Protein AF-A0A1D2MZY7-F1 (afdb_monomer_lite)

Sequence (82 aa):
MKAMIEGVSLLLKLYHNTTSMQRINAGIPRAYPECPQNVPLDSPASIECVIRTFTLTLYHPSSTCAMGKAEDPNSVVDSQLR

Secondary structure (DSSP, 8-state):
-HHHHHHHHHHHHHHHH-HHHHHTT-------TTS-SSS-TTSHHHHHHHHHHH----S----TT-B--TT-TT--B-TT--

Organism: Orchesella cincta (NCBI:txid48709)

Foldseek 3Di:
DVVQLVVVLVVQCCCPPDPVNVVVNDDDDPPDPVADPPDDCNDSRNSVVCCVVPDDDPPPDDQPQPEDDPPPPSHRAYPVRD

Radius of gyration: 19.61 Å; chains: 1; bounding box: 41×22×51 Å

Structure (mmCIF, N/CA/C/O backbone):
data_AF-A0A1D2MZY7-F1
#
_entry.id   AF-A0A1D2MZY7-F1
#
loop_
_atom_site.group_PDB
_atom_site.id
_atom_site.type_symbol
_atom_site.label_atom_id
_atom_site.label_alt_id
_atom_site.label_comp_id
_atom_site.label_asym_id
_atom_site.label_entity_id
_atom_site.label_seq_id
_atom_site.pdbx_PDB_ins_code
_atom_site.Cartn_x
_atom_site.Cartn_y
_atom_site.Cartn_z
_atom_site.occupancy
_atom_site.B_iso_or_equiv
_atom_site.auth_seq_id
_atom_site.auth_comp_id
_atom_site.auth_asym_id
_atom_site.auth_atom_id
_atom_site.pdbx_PDB_model_num
ATOM 1 N N . MET A 1 1 ? -1.825 7.973 -0.951 1.00 91.75 1 MET A N 1
ATOM 2 C CA . MET A 1 1 ? -1.142 7.947 -2.264 1.00 91.75 1 MET A CA 1
ATOM 3 C C . MET A 1 1 ? 0.379 8.066 -2.141 1.00 91.75 1 MET A C 1
ATOM 5 O O . MET A 1 1 ? 1.052 7.179 -2.636 1.00 91.75 1 MET A O 1
ATOM 9 N N . LYS A 1 2 ? 0.929 9.064 -1.425 1.00 95.00 2 LYS A N 1
ATOM 10 C CA . LYS A 1 2 ? 2.390 9.260 -1.244 1.00 95.00 2 LYS A CA 1
ATOM 11 C C . LYS A 1 2 ? 3.177 7.982 -0.899 1.00 95.00 2 LYS A C 1
ATOM 13 O O . LYS A 1 2 ? 4.048 7.597 -1.663 1.00 95.00 2 LYS A O 1
ATOM 18 N N . ALA A 1 3 ? 2.777 7.271 0.161 1.00 96.88 3 ALA A N 1
ATOM 19 C CA . ALA A 1 3 ? 3.440 6.032 0.584 1.00 96.88 3 ALA A CA 1
ATOM 20 C C . ALA A 1 3 ? 3.466 4.939 -0.506 1.00 96.88 3 ALA A C 1
ATOM 22 O O . ALA A 1 3 ? 4.450 4.222 -0.641 1.00 96.88 3 ALA A O 1
ATOM 23 N N . MET A 1 4 ? 2.406 4.828 -1.317 1.00 95.44 4 MET A N 1
ATOM 24 C CA . MET A 1 4 ? 2.362 3.852 -2.412 1.00 95.44 4 MET A CA 1
ATOM 25 C C . MET A 1 4 ? 3.303 4.251 -3.558 1.00 95.44 4 MET A C 1
ATOM 27 O O . MET A 1 4 ? 4.025 3.401 -4.070 1.00 95.44 4 MET A O 1
ATOM 31 N N . ILE A 1 5 ? 3.351 5.539 -3.920 1.00 94.81 5 ILE A N 1
ATOM 32 C CA . ILE A 1 5 ? 4.287 6.053 -4.936 1.00 94.81 5 ILE A CA 1
ATOM 33 C C . ILE A 1 5 ? 5.739 5.840 -4.489 1.00 94.81 5 ILE A C 1
ATOM 35 O O . ILE A 1 5 ? 6.567 5.377 -5.275 1.00 94.81 5 ILE A O 1
ATOM 39 N N . GLU A 1 6 ? 6.051 6.144 -3.228 1.00 96.31 6 GLU A N 1
ATOM 40 C CA . GLU A 1 6 ? 7.381 5.930 -2.645 1.00 96.31 6 GLU A CA 1
ATOM 41 C C . GLU A 1 6 ? 7.767 4.445 -2.645 1.00 96.31 6 GLU A C 1
ATOM 43 O O . GLU A 1 6 ? 8.884 4.103 -3.037 1.00 96.31 6 GLU A O 1
ATOM 48 N N . GLY A 1 7 ? 6.828 3.561 -2.291 1.00 95.19 7 GLY A N 1
ATOM 49 C CA . GLY A 1 7 ? 7.021 2.111 -2.334 1.00 95.19 7 GLY A CA 1
ATOM 50 C C . GLY A 1 7 ? 7.336 1.595 -3.740 1.00 95.19 7 GLY A C 1
ATOM 51 O O . GLY A 1 7 ? 8.324 0.886 -3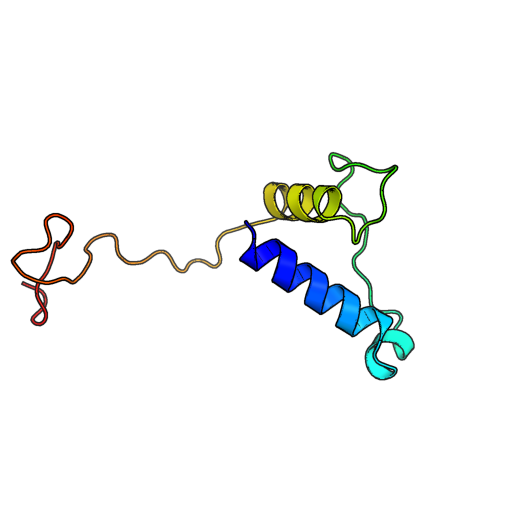.926 1.00 95.19 7 GLY A O 1
ATOM 52 N N . VAL A 1 8 ? 6.563 1.997 -4.755 1.00 93.69 8 VAL A N 1
ATOM 53 C CA . VAL A 1 8 ? 6.840 1.618 -6.155 1.00 93.69 8 VAL A CA 1
ATOM 54 C C . VAL A 1 8 ? 8.17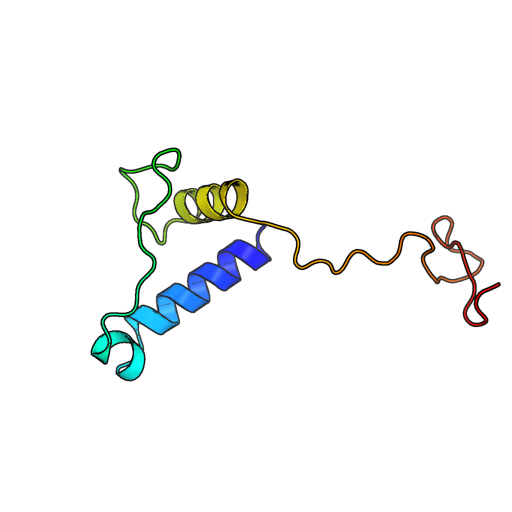4 2.198 -6.634 1.00 93.69 8 VAL A C 1
ATOM 56 O O . VAL A 1 8 ? 8.956 1.500 -7.277 1.00 93.69 8 VAL A O 1
ATOM 59 N N . SER A 1 9 ? 8.491 3.440 -6.265 1.00 93.19 9 SER A N 1
ATOM 60 C CA . SER A 1 9 ? 9.778 4.065 -6.603 1.00 93.19 9 SER A CA 1
ATOM 61 C C . SER A 1 9 ? 10.963 3.307 -5.993 1.00 93.19 9 SER A C 1
ATOM 63 O O . SER A 1 9 ? 12.015 3.180 -6.622 1.00 93.19 9 SER A O 1
ATOM 65 N N . LEU A 1 10 ? 10.806 2.778 -4.776 1.00 95.12 10 LEU A N 1
ATOM 66 C CA . LEU A 1 10 ? 11.806 1.919 -4.145 1.00 95.12 10 LEU A CA 1
ATOM 67 C C . LEU A 1 10 ? 11.976 0.598 -4.909 1.00 95.12 10 LEU A C 1
ATOM 69 O O . LEU A 1 10 ? 13.111 0.188 -5.144 1.00 95.12 10 LEU A O 1
ATOM 73 N N . LEU A 1 11 ? 10.881 -0.037 -5.344 1.00 93.50 11 LEU A N 1
ATOM 74 C CA . LEU A 1 11 ? 10.937 -1.259 -6.159 1.00 93.50 11 LEU A CA 1
ATOM 75 C C . LEU A 1 11 ? 11.675 -1.030 -7.485 1.00 93.50 11 LEU A C 1
ATOM 77 O O . LEU A 1 11 ? 12.540 -1.826 -7.847 1.00 93.50 11 LEU A O 1
ATOM 81 N N . LEU A 1 12 ? 11.410 0.086 -8.169 1.00 92.50 12 LEU A N 1
ATOM 82 C CA . LEU A 1 12 ? 12.120 0.445 -9.401 1.00 92.50 12 LEU A CA 1
ATOM 83 C C . LEU A 1 12 ? 13.619 0.660 -9.153 1.00 92.50 12 LEU A C 1
ATOM 85 O O . LEU A 1 12 ? 14.448 0.148 -9.905 1.00 92.50 12 LEU A O 1
ATOM 89 N N . LYS A 1 13 ? 13.995 1.331 -8.056 1.00 94.00 13 LYS A N 1
ATOM 90 C CA . LYS A 1 13 ? 15.408 1.451 -7.652 1.00 94.00 13 LYS A CA 1
ATOM 91 C C . LYS A 1 13 ? 16.043 0.085 -7.391 1.00 94.00 13 LYS A C 1
ATOM 93 O O . LYS A 1 13 ? 17.184 -0.128 -7.786 1.00 94.00 13 LYS A O 1
ATOM 98 N N . LEU A 1 14 ? 15.328 -0.846 -6.756 1.00 95.00 14 LEU A N 1
ATOM 99 C CA . LEU A 1 14 ? 15.825 -2.206 -6.525 1.00 95.00 14 LEU A CA 1
ATOM 100 C C . LEU A 1 14 ? 16.056 -2.960 -7.841 1.00 95.00 14 LEU A C 1
ATOM 102 O O . LEU A 1 14 ? 17.095 -3.609 -7.987 1.00 95.00 14 LEU A O 1
ATOM 106 N N . TYR A 1 15 ? 15.137 -2.844 -8.803 1.00 94.25 15 TYR A N 1
ATOM 107 C CA . TYR A 1 15 ? 15.286 -3.455 -10.127 1.00 94.25 15 TYR A CA 1
ATOM 108 C C . TYR A 1 15 ? 16.473 -2.884 -10.899 1.00 94.25 15 TYR A C 1
ATOM 110 O O . TYR A 1 15 ? 17.278 -3.642 -11.440 1.00 94.25 15 TYR A O 1
ATOM 118 N N . HIS A 1 16 ? 16.622 -1.560 -10.901 1.00 92.38 16 HIS A N 1
ATOM 119 C CA . HIS A 1 16 ? 17.646 -0.891 -11.698 1.00 92.38 16 HIS A CA 1
ATOM 120 C C . HIS A 1 16 ? 19.032 -0.870 -11.055 1.00 92.38 16 HIS A C 1
ATOM 122 O O . HIS A 1 16 ? 20.010 -0.829 -11.794 1.00 92.38 16 HIS A O 1
ATOM 128 N N . ASN A 1 17 ? 19.150 -0.933 -9.724 1.00 95.56 17 ASN A N 1
ATOM 129 C CA . ASN A 1 17 ? 20.433 -0.704 -9.043 1.00 95.56 17 ASN A CA 1
ATOM 130 C C . ASN A 1 17 ? 21.067 -1.966 -8.443 1.00 95.56 17 ASN A C 1
ATOM 132 O O . ASN A 1 17 ? 22.166 -1.880 -7.897 1.00 95.56 17 ASN A O 1
ATOM 136 N N . THR A 1 18 ? 20.413 -3.130 -8.507 1.00 97.12 18 THR A N 1
ATOM 137 C CA . THR A 1 18 ? 20.976 -4.372 -7.953 1.00 97.12 18 THR A CA 1
ATOM 138 C C . THR A 1 18 ? 21.343 -5.362 -9.052 1.00 97.12 18 THR A C 1
ATOM 140 O O . THR A 1 18 ? 20.539 -5.674 -9.930 1.00 97.12 18 THR A O 1
ATOM 143 N N . THR A 1 19 ? 22.553 -5.924 -8.977 1.00 97.56 19 THR A N 1
ATOM 144 C CA . THR A 1 19 ? 23.033 -6.9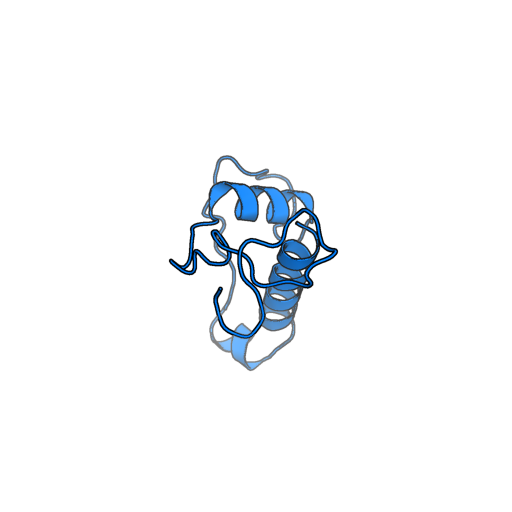08 -9.962 1.00 97.56 19 THR A CA 1
ATOM 145 C C . THR A 1 19 ? 22.121 -8.135 -10.030 1.00 97.56 19 THR A C 1
ATOM 147 O O . THR A 1 19 ? 21.893 -8.674 -11.107 1.00 97.56 19 THR A O 1
ATOM 150 N N . SER A 1 20 ? 21.570 -8.578 -8.897 1.00 97.06 20 SER A N 1
ATOM 151 C CA . SER A 1 20 ? 20.686 -9.749 -8.843 1.00 97.06 20 SER A CA 1
ATOM 152 C C . SER A 1 20 ? 19.396 -9.552 -9.640 1.00 97.06 20 SER A C 1
ATOM 154 O O . SER A 1 20 ? 18.996 -10.463 -10.359 1.00 97.06 20 SER A O 1
ATOM 156 N N . MET A 1 21 ? 18.774 -8.371 -9.558 1.00 97.00 21 MET A N 1
ATOM 157 C CA . MET A 1 21 ? 17.541 -8.075 -10.296 1.00 97.00 21 MET A CA 1
ATOM 158 C C . MET A 1 21 ? 17.813 -7.810 -11.779 1.00 97.00 21 MET A C 1
ATOM 160 O O . MET A 1 21 ? 17.069 -8.284 -12.637 1.00 97.00 21 MET A O 1
ATOM 164 N N . GLN A 1 22 ? 18.927 -7.146 -12.097 1.00 95.62 22 GLN A N 1
ATOM 165 C CA . GLN A 1 22 ? 19.369 -6.951 -13.480 1.00 95.62 22 GLN A CA 1
ATOM 166 C C . GLN A 1 22 ? 19.653 -8.283 -14.193 1.00 95.62 22 GLN A C 1
ATOM 168 O O . GLN A 1 22 ? 19.275 -8.446 -15.350 1.00 95.62 22 GLN A O 1
ATOM 173 N N . ARG A 1 23 ? 20.269 -9.263 -13.508 1.00 97.44 23 ARG A N 1
ATOM 174 C CA . ARG A 1 23 ? 20.576 -10.595 -14.076 1.00 97.44 23 ARG A CA 1
ATOM 175 C C . ARG A 1 23 ? 19.343 -11.346 -14.577 1.00 97.44 23 ARG A C 1
ATOM 177 O O . ARG A 1 23 ? 19.471 -12.136 -15.504 1.00 97.44 23 ARG A O 1
ATOM 184 N N . ILE A 1 24 ? 18.179 -11.112 -13.973 1.00 96.31 24 ILE A N 1
ATOM 185 C CA . ILE A 1 24 ? 16.907 -11.728 -14.384 1.00 96.31 24 ILE A CA 1
ATOM 186 C C . ILE A 1 24 ? 16.046 -10.794 -15.243 1.00 96.31 24 ILE A C 1
ATOM 188 O O . ILE A 1 24 ? 14.896 -11.122 -15.523 1.00 96.31 24 ILE A O 1
ATOM 192 N N . ASN A 1 25 ? 16.582 -9.635 -15.643 1.00 92.25 25 ASN A N 1
ATOM 193 C CA . ASN A 1 25 ? 15.855 -8.593 -16.365 1.00 92.25 25 ASN A CA 1
ATOM 194 C C . ASN A 1 25 ? 14.537 -8.199 -15.661 1.00 92.25 25 ASN A C 1
ATOM 196 O O . ASN A 1 25 ? 13.487 -8.087 -16.294 1.00 92.25 25 ASN A O 1
ATOM 200 N N . ALA A 1 26 ? 14.581 -8.044 -14.331 1.00 92.44 26 ALA A N 1
ATOM 201 C CA . ALA A 1 26 ? 13.412 -7.652 -13.552 1.00 92.44 26 ALA A CA 1
ATOM 202 C C . ALA A 1 26 ? 12.943 -6.244 -13.943 1.00 92.44 26 ALA A C 1
ATOM 204 O O . ALA A 1 26 ? 13.741 -5.316 -14.083 1.00 92.44 26 ALA A O 1
ATOM 205 N N . GLY A 1 27 ? 11.631 -6.073 -14.069 1.00 85.38 27 GLY A N 1
ATOM 206 C CA . GLY A 1 27 ? 11.021 -4.800 -14.416 1.00 85.38 27 GLY A CA 1
ATOM 207 C C . GLY A 1 27 ? 9.509 -4.851 -14.269 1.00 85.38 27 GLY A C 1
ATOM 208 O O . GLY A 1 27 ? 8.918 -5.920 -14.116 1.00 85.38 27 GLY A O 1
ATOM 209 N N . ILE A 1 28 ? 8.880 -3.679 -14.317 1.00 80.88 28 ILE A N 1
ATOM 210 C CA . ILE A 1 28 ? 7.423 -3.563 -14.317 1.00 80.88 28 ILE A CA 1
ATOM 211 C C . ILE A 1 28 ? 6.968 -3.461 -15.778 1.00 80.88 28 ILE A C 1
ATOM 213 O O . ILE A 1 28 ? 7.362 -2.513 -16.463 1.00 80.88 28 ILE A O 1
ATOM 217 N N . PRO A 1 29 ? 6.164 -4.410 -16.290 1.00 79.69 29 PRO A N 1
ATOM 218 C CA . PRO A 1 29 ? 5.621 -4.300 -17.633 1.00 79.69 29 PRO A CA 1
ATOM 219 C C . PRO A 1 29 ? 4.612 -3.155 -17.696 1.00 79.69 29 PRO A C 1
ATOM 221 O O . PRO A 1 29 ? 3.860 -2.896 -16.753 1.00 79.69 29 PRO A O 1
ATOM 224 N N . ARG A 1 30 ? 4.549 -2.488 -18.848 1.00 80.00 30 ARG A N 1
ATOM 225 C CA . ARG A 1 30 ? 3.556 -1.444 -19.093 1.00 80.00 30 ARG A CA 1
ATOM 226 C C . ARG A 1 30 ? 2.219 -2.075 -19.480 1.00 80.00 30 ARG A C 1
ATOM 228 O O . ARG A 1 30 ? 1.884 -2.172 -20.653 1.00 80.00 30 ARG A O 1
ATOM 235 N N . ALA A 1 31 ? 1.497 -2.555 -18.473 1.00 81.00 31 ALA A N 1
ATOM 236 C CA . ALA A 1 31 ? 0.281 -3.352 -18.645 1.00 81.00 31 ALA A CA 1
ATOM 237 C C . ALA A 1 31 ? -1.027 -2.534 -18.686 1.00 81.00 31 ALA A C 1
ATOM 239 O O . ALA A 1 31 ? -2.086 -3.124 -18.863 1.00 81.00 31 ALA A O 1
ATOM 240 N N . TYR A 1 32 ? -0.956 -1.204 -18.536 1.00 88.19 32 TYR A N 1
ATOM 241 C CA . TYR A 1 32 ? -2.114 -0.312 -18.358 1.00 88.19 32 TYR A CA 1
ATOM 242 C C . TYR A 1 32 ? -2.170 0.744 -19.472 1.00 88.19 32 TYR A C 1
ATOM 244 O O . TYR A 1 32 ? -1.524 1.791 -19.343 1.00 88.19 32 TYR A O 1
ATOM 252 N N . PRO A 1 33 ? -2.866 0.473 -20.596 1.00 89.44 33 PRO A N 1
ATOM 253 C CA . PRO A 1 33 ? -2.971 1.388 -21.736 1.00 89.44 33 PRO A CA 1
ATOM 254 C C . PRO A 1 33 ? -3.621 2.735 -21.401 1.00 89.44 33 PRO A C 1
ATOM 256 O O . PRO A 1 33 ? -3.297 3.743 -22.024 1.00 89.44 33 PRO A O 1
ATOM 259 N N . GLU A 1 34 ? -4.516 2.759 -20.416 1.00 88.69 34 GLU A N 1
ATOM 260 C CA . GLU A 1 34 ? -5.222 3.948 -19.934 1.00 88.69 34 GLU A CA 1
ATOM 261 C C . GLU A 1 34 ? -4.316 4.935 -19.185 1.00 88.69 34 GLU A C 1
ATOM 263 O O . GLU A 1 34 ? -4.661 6.108 -19.039 1.00 88.69 34 GLU A O 1
ATOM 268 N N . CYS A 1 35 ? -3.142 4.486 -18.739 1.00 91.25 35 CYS A N 1
ATOM 269 C CA . CYS A 1 35 ? -2.149 5.359 -18.131 1.00 91.25 35 CYS A CA 1
ATOM 270 C C . CYS A 1 35 ? -1.305 6.089 -19.183 1.00 91.25 35 CYS A C 1
ATOM 272 O O . CYS A 1 35 ? -1.195 5.618 -20.315 1.00 91.25 35 CYS A O 1
ATOM 274 N N . PRO A 1 36 ? -0.679 7.238 -18.848 1.00 89.44 36 PRO A N 1
ATOM 275 C CA . PRO A 1 36 ? 0.144 7.979 -19.799 1.00 89.44 36 PRO A CA 1
ATOM 276 C C . PRO A 1 36 ? 1.207 7.081 -20.433 1.00 89.44 36 PRO A C 1
ATOM 278 O O . PRO A 1 36 ? 1.994 6.462 -19.718 1.00 89.44 36 PRO A O 1
ATOM 281 N N . GLN A 1 37 ? 1.229 7.010 -21.768 1.00 87.19 37 GLN A N 1
ATOM 282 C CA . GLN A 1 37 ? 2.164 6.171 -22.536 1.00 87.19 37 GLN A CA 1
ATOM 283 C C . GLN A 1 37 ? 3.425 6.931 -22.985 1.00 87.19 37 GLN A C 1
ATOM 285 O O . GLN A 1 37 ? 4.456 6.341 -23.302 1.00 87.19 37 GLN A O 1
ATOM 290 N N . ASN A 1 38 ? 3.371 8.257 -22.977 1.00 87.94 38 ASN A N 1
ATOM 291 C CA . ASN A 1 38 ? 4.429 9.156 -23.439 1.00 87.94 38 ASN A CA 1
ATOM 292 C C . ASN A 1 38 ? 5.321 9.700 -22.307 1.00 87.94 38 ASN A C 1
ATOM 294 O O . ASN A 1 38 ? 6.120 10.602 -22.536 1.00 87.94 38 ASN A O 1
ATOM 298 N N . VAL A 1 39 ? 5.184 9.171 -21.090 1.00 87.31 39 VAL A N 1
ATOM 299 C CA . VAL A 1 39 ? 5.948 9.593 -19.905 1.00 87.31 39 VAL A CA 1
ATOM 300 C C . VAL A 1 39 ? 6.766 8.404 -19.373 1.00 87.31 39 VAL A C 1
ATOM 302 O O . VAL A 1 39 ? 6.310 7.266 -19.524 1.00 87.31 39 VAL A O 1
ATOM 305 N N . PRO A 1 40 ? 7.956 8.610 -18.773 1.00 87.12 40 PRO A N 1
ATOM 306 C CA . PRO A 1 40 ? 8.705 7.538 -18.117 1.00 87.12 40 PRO A CA 1
ATOM 307 C C . PRO A 1 40 ? 7.881 6.788 -17.062 1.00 87.12 40 PRO A C 1
ATOM 309 O O . PRO A 1 40 ? 7.084 7.389 -16.336 1.00 87.12 40 PRO A O 1
ATOM 312 N N . LEU A 1 41 ? 8.077 5.471 -16.968 1.00 82.25 41 LEU A N 1
ATOM 313 C CA . LEU A 1 41 ? 7.327 4.607 -16.046 1.00 82.25 41 LEU A CA 1
ATOM 314 C C . LEU A 1 41 ? 7.602 4.942 -14.573 1.00 82.25 41 LEU A C 1
ATOM 316 O O . LEU A 1 41 ? 6.724 4.774 -13.734 1.00 82.25 41 LEU A O 1
ATOM 320 N N . ASP A 1 42 ? 8.796 5.449 -14.275 1.00 86.69 42 ASP A N 1
ATOM 321 C CA . ASP A 1 42 ? 9.229 5.906 -12.953 1.00 86.69 42 ASP A CA 1
ATOM 322 C C . ASP A 1 42 ? 8.744 7.326 -12.605 1.00 86.69 42 ASP A C 1
ATOM 324 O O . ASP A 1 42 ? 9.008 7.827 -11.511 1.00 86.69 42 ASP A O 1
ATOM 328 N N . SER A 1 43 ? 7.995 7.980 -13.499 1.00 91.44 43 SER A N 1
ATOM 329 C CA . SER A 1 43 ? 7.370 9.267 -13.195 1.00 91.44 43 SER A CA 1
ATOM 330 C C . SER A 1 43 ? 6.241 9.117 -12.162 1.00 91.44 43 SER A C 1
ATOM 332 O O . SER A 1 43 ? 5.424 8.195 -12.268 1.00 91.44 43 SER A O 1
ATOM 334 N N . PRO A 1 44 ? 6.090 10.067 -11.218 1.00 91.50 44 PRO A N 1
ATOM 335 C CA . PRO A 1 44 ? 5.002 10.032 -10.240 1.00 91.50 44 PRO A CA 1
ATOM 336 C C . PRO A 1 44 ? 3.606 9.946 -10.870 1.00 91.50 44 PRO A C 1
ATOM 338 O O . PRO A 1 44 ? 2.748 9.245 -10.348 1.00 91.50 44 PRO A O 1
ATOM 341 N N . ALA A 1 45 ? 3.389 10.609 -12.013 1.00 91.38 45 ALA A N 1
ATOM 342 C CA . ALA A 1 45 ? 2.108 10.597 -12.720 1.00 91.38 45 ALA A CA 1
ATOM 343 C C . ALA A 1 45 ? 1.768 9.217 -13.313 1.00 91.38 45 ALA A C 1
ATOM 345 O O . ALA A 1 45 ? 0.624 8.772 -13.222 1.00 91.38 45 ALA A O 1
ATOM 346 N N . SER A 1 46 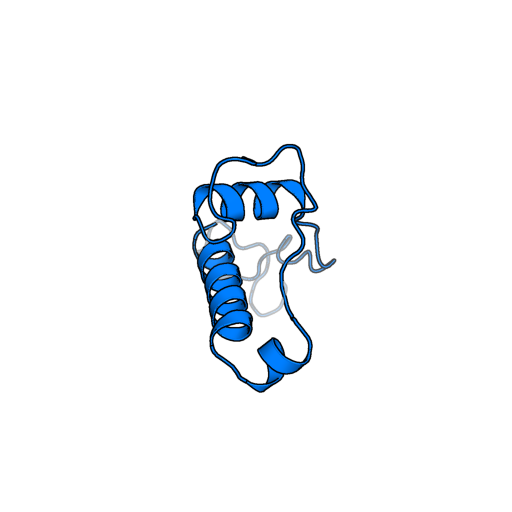? 2.757 8.521 -13.888 1.00 90.75 46 SER A N 1
ATOM 347 C CA . SER A 1 46 ? 2.548 7.165 -14.414 1.00 90.75 46 SER A CA 1
ATOM 348 C C . SER A 1 46 ? 2.328 6.169 -13.278 1.00 90.75 46 SER A C 1
ATOM 350 O O . SER A 1 46 ? 1.391 5.375 -13.338 1.00 90.75 46 SER A O 1
ATOM 352 N N . ILE A 1 47 ? 3.133 6.262 -12.213 1.00 91.94 47 ILE A N 1
ATOM 353 C CA . ILE A 1 47 ? 3.000 5.416 -11.021 1.00 91.94 47 ILE A CA 1
ATOM 354 C C . ILE A 1 47 ? 1.630 5.612 -10.359 1.00 91.94 47 ILE A C 1
ATOM 356 O O . ILE A 1 47 ? 0.962 4.628 -10.045 1.00 91.94 47 ILE A O 1
ATOM 360 N N . GLU A 1 48 ? 1.180 6.856 -10.163 1.00 93.94 48 GLU A N 1
ATOM 361 C CA . GLU A 1 48 ? -0.123 7.128 -9.548 1.00 93.94 48 GLU A CA 1
ATOM 362 C C . GLU A 1 48 ? -1.272 6.536 -10.367 1.00 93.94 48 GLU A C 1
ATOM 364 O O . GLU A 1 48 ? -2.162 5.911 -9.787 1.00 93.94 48 GLU A O 1
ATOM 369 N N . CYS A 1 49 ? -1.249 6.701 -11.692 1.00 93.44 49 CYS A N 1
ATOM 370 C CA . CYS A 1 49 ? -2.272 6.114 -12.550 1.00 93.44 49 CYS A CA 1
ATOM 371 C C . CYS A 1 49 ? -2.325 4.590 -12.390 1.00 93.44 49 CYS A C 1
ATOM 373 O O . CYS A 1 49 ? -3.387 4.045 -12.096 1.00 93.44 49 CYS A O 1
ATOM 375 N N . VAL A 1 50 ? -1.172 3.917 -12.473 1.00 92.25 50 VAL A N 1
ATOM 376 C CA . VAL A 1 50 ? -1.098 2.458 -12.319 1.00 92.25 50 VAL A CA 1
ATOM 377 C C . VAL A 1 50 ? -1.620 2.020 -10.952 1.00 92.25 50 VAL A C 1
ATOM 379 O O . VAL A 1 50 ? -2.412 1.086 -10.877 1.00 92.25 50 VAL A O 1
ATOM 382 N N . ILE A 1 51 ? -1.238 2.708 -9.870 1.00 93.56 51 ILE A N 1
ATOM 383 C CA . ILE A 1 51 ? -1.741 2.403 -8.523 1.00 93.56 51 ILE A CA 1
ATOM 384 C C . ILE A 1 51 ? -3.267 2.529 -8.482 1.00 93.56 51 ILE A C 1
ATOM 386 O O . ILE A 1 51 ? -3.934 1.658 -7.928 1.00 93.56 51 ILE A O 1
ATOM 390 N N . ARG A 1 52 ? -3.841 3.585 -9.063 1.00 93.69 52 ARG A N 1
ATOM 391 C CA . ARG A 1 52 ? -5.294 3.795 -9.046 1.00 93.69 52 ARG A CA 1
ATOM 392 C C . ARG A 1 52 ? -6.055 2.755 -9.856 1.00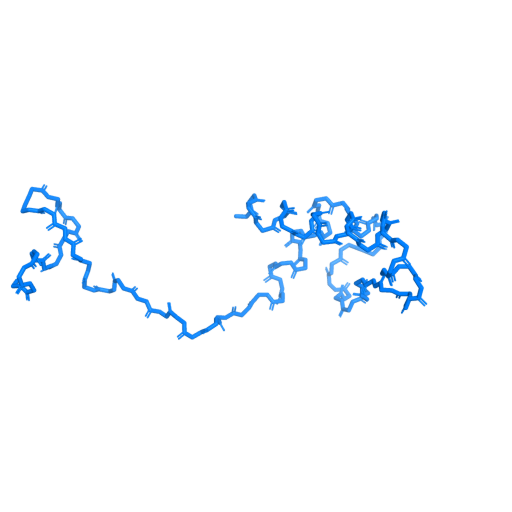 93.69 52 ARG A C 1
ATOM 394 O O . ARG A 1 52 ? -7.137 2.376 -9.420 1.00 93.69 52 ARG A O 1
ATOM 401 N N . THR A 1 53 ? -5.512 2.301 -10.983 1.00 92.94 53 THR A N 1
ATOM 402 C CA . THR A 1 53 ? -6.205 1.309 -11.812 1.00 92.94 53 THR A CA 1
ATOM 403 C C . THR A 1 53 ? -6.032 -0.115 -11.288 1.00 92.94 53 THR A C 1
ATOM 405 O O . THR A 1 53 ? -6.976 -0.898 -11.309 1.00 92.94 53 THR A O 1
ATOM 408 N N . PHE A 1 54 ? -4.838 -0.467 -10.812 1.00 90.50 54 PHE A N 1
ATOM 409 C CA . PHE A 1 54 ? -4.513 -1.850 -10.460 1.00 90.50 54 PHE A CA 1
ATOM 410 C C . PHE A 1 54 ? -4.885 -2.242 -9.028 1.00 90.50 54 PHE A C 1
ATOM 412 O O . PHE A 1 54 ? -5.080 -3.425 -8.757 1.00 90.50 54 PHE A O 1
ATOM 419 N N . THR A 1 55 ? -4.921 -1.295 -8.085 1.00 93.06 55 THR A N 1
ATOM 420 C CA . THR A 1 55 ? -5.016 -1.650 -6.660 1.00 93.06 55 THR A CA 1
ATOM 421 C C . THR A 1 55 ? -6.306 -2.403 -6.343 1.00 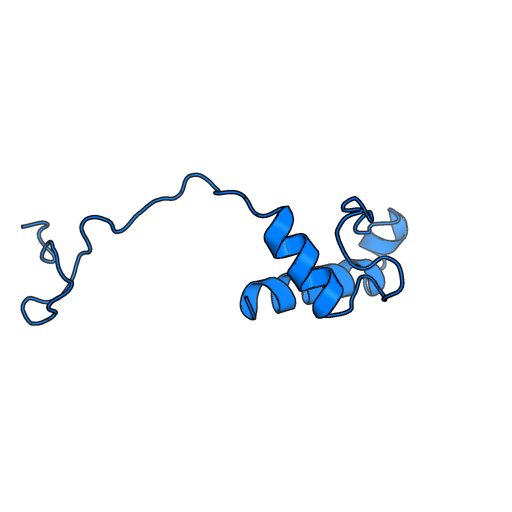93.06 55 THR A C 1
ATOM 423 O O . THR A 1 55 ? -7.407 -1.945 -6.637 1.00 93.06 55 THR A O 1
ATOM 426 N N . LEU A 1 56 ? -6.151 -3.530 -5.650 1.00 94.69 56 LEU A N 1
ATOM 427 C CA . LEU A 1 56 ? -7.231 -4.351 -5.115 1.00 94.69 56 LEU A CA 1
ATOM 428 C C . LEU A 1 56 ? -7.078 -4.492 -3.597 1.00 94.69 56 LEU A C 1
ATOM 430 O O . LEU A 1 56 ? -6.024 -4.210 -3.025 1.00 94.69 56 LEU A O 1
ATOM 434 N N . THR A 1 57 ? -8.140 -4.944 -2.933 1.00 95.25 57 THR A N 1
ATOM 435 C CA . THR A 1 57 ? -8.068 -5.286 -1.510 1.00 95.25 57 THR A CA 1
ATOM 436 C C . THR A 1 57 ? -7.249 -6.557 -1.297 1.00 95.25 57 THR A C 1
ATOM 438 O O . THR A 1 57 ? -7.349 -7.511 -2.064 1.00 95.25 57 THR A O 1
ATOM 441 N N . LEU A 1 58 ? -6.489 -6.597 -0.205 1.00 96.44 58 LEU A N 1
ATOM 442 C CA . LEU A 1 58 ? -5.832 -7.812 0.279 1.00 96.44 58 LEU A CA 1
ATOM 443 C C . LEU A 1 58 ? -6.727 -8.616 1.236 1.00 96.44 58 LEU A C 1
ATOM 445 O O . LEU A 1 58 ? -6.211 -9.434 1.984 1.00 96.44 58 LEU A O 1
ATOM 449 N N . TYR A 1 59 ? -8.038 -8.353 1.271 1.00 96.88 59 TYR A N 1
ATOM 450 C CA . TYR A 1 59 ? -8.991 -8.993 2.188 1.00 96.88 59 TYR A CA 1
ATOM 451 C C . TYR A 1 59 ? -8.657 -8.802 3.678 1.00 96.88 59 TYR A C 1
ATOM 453 O O . TYR A 1 59 ? -8.960 -9.658 4.502 1.00 96.88 59 TYR A O 1
ATOM 461 N N . HIS A 1 60 ? -8.104 -7.637 4.032 1.00 97.31 60 HIS A N 1
ATOM 462 C CA . HIS A 1 60 ? -7.887 -7.218 5.423 1.00 97.31 60 HIS A CA 1
ATOM 463 C C . HIS A 1 60 ? -8.819 -6.063 5.850 1.00 97.31 60 HIS A C 1
ATOM 465 O O . HIS A 1 60 ? -8.325 -5.057 6.366 1.00 97.31 60 HIS A O 1
ATOM 471 N N . PRO A 1 61 ? -10.149 -6.121 5.615 1.00 97.12 61 PRO A N 1
ATOM 472 C CA . PRO A 1 61 ? -11.036 -5.136 6.213 1.00 97.12 61 PRO A CA 1
ATOM 473 C C . PRO A 1 61 ? -11.014 -5.310 7.736 1.00 97.12 61 PRO A C 1
ATOM 475 O O . PRO A 1 61 ? -11.136 -6.419 8.256 1.00 97.12 61 PRO A O 1
ATOM 478 N N . SER A 1 62 ? -10.847 -4.211 8.455 1.00 96.19 62 SER A N 1
ATOM 479 C CA . SER A 1 62 ? -10.816 -4.182 9.914 1.00 96.19 62 SER A CA 1
ATOM 480 C C . SER A 1 62 ? -11.376 -2.854 10.422 1.00 96.19 62 SER A C 1
ATOM 482 O O . SER A 1 62 ? -11.685 -1.957 9.635 1.00 96.19 62 SER A O 1
ATOM 484 N N . SER A 1 63 ? -11.522 -2.736 11.743 1.00 96.19 63 SER A N 1
ATOM 485 C CA . SER A 1 63 ? -11.843 -1.474 12.426 1.00 96.19 63 SER A CA 1
ATOM 486 C C . SER A 1 63 ? -13.238 -0.888 12.167 1.00 96.19 63 SER A C 1
ATOM 488 O O . SER A 1 63 ? -13.454 0.289 12.431 1.00 96.19 63 SER A O 1
ATOM 490 N N . THR A 1 64 ? -14.216 -1.681 11.715 1.00 97.00 64 THR A N 1
ATOM 491 C CA . THR A 1 64 ? -15.626 -1.237 11.635 1.00 97.00 64 THR A CA 1
ATOM 492 C C . THR A 1 64 ? -16.250 -0.991 13.015 1.00 97.00 64 THR A C 1
ATOM 494 O O . THR A 1 64 ? -17.125 -0.142 13.136 1.00 97.00 64 THR A O 1
ATOM 497 N N . CYS A 1 65 ? -15.775 -1.696 14.050 1.00 97.19 65 CYS A N 1
ATOM 498 C CA . CYS A 1 65 ? -16.039 -1.415 15.465 1.00 97.19 65 CYS A CA 1
ATOM 499 C C . CYS A 1 65 ? -14.714 -1.041 16.138 1.00 97.19 65 CYS A C 1
ATOM 501 O O . CYS A 1 65 ? -14.068 -1.884 16.761 1.00 97.19 65 CYS A O 1
ATOM 503 N N . ALA A 1 66 ? -14.247 0.186 15.907 1.00 97.44 66 ALA A N 1
ATOM 504 C CA . ALA A 1 66 ? -12.937 0.626 16.374 1.00 97.44 66 ALA A CA 1
ATOM 505 C C . ALA A 1 66 ? -12.844 0.595 17.908 1.00 97.44 66 ALA A C 1
ATOM 507 O O . ALA A 1 66 ? -13.743 1.063 18.605 1.00 97.44 66 ALA A O 1
ATOM 508 N N . MET A 1 67 ? -11.736 0.059 18.420 1.00 98.06 67 MET A N 1
ATOM 509 C CA . MET A 1 67 ? -11.398 0.123 19.839 1.00 98.06 67 MET A CA 1
ATOM 510 C C . MET A 1 67 ? -10.730 1.462 20.150 1.00 98.06 67 MET A C 1
ATOM 512 O O . MET A 1 67 ? -9.768 1.834 19.474 1.00 98.06 67 MET A O 1
ATOM 516 N N . GLY A 1 68 ? -11.190 2.158 21.185 1.00 97.19 68 GLY A N 1
ATOM 517 C CA . GLY A 1 68 ? -10.690 3.486 21.537 1.00 97.19 68 GLY A CA 1
ATOM 518 C C . GLY A 1 68 ? -10.952 3.870 22.992 1.00 97.19 68 GLY A C 1
ATOM 519 O O . GLY A 1 68 ? -11.419 3.071 23.804 1.00 97.19 68 GLY A O 1
ATOM 520 N N . LYS A 1 69 ? -10.589 5.106 23.346 1.00 97.12 69 LYS A N 1
ATOM 521 C CA . LYS A 1 69 ? -10.842 5.661 24.685 1.00 97.12 69 LYS A CA 1
ATOM 522 C C . LYS A 1 69 ? -12.304 6.084 24.823 1.00 97.12 69 LYS A C 1
ATOM 524 O O . LYS A 1 69 ? -12.940 6.407 23.827 1.00 97.12 69 LYS A O 1
ATOM 529 N N . ALA A 1 70 ? -12.802 6.158 26.058 1.00 93.75 70 ALA A N 1
ATOM 530 C CA . ALA A 1 70 ? -14.180 6.565 26.336 1.00 93.75 70 ALA A CA 1
ATOM 531 C C . ALA A 1 70 ? -14.493 7.994 25.855 1.00 93.75 70 ALA A C 1
ATOM 533 O O . ALA A 1 70 ? -15.636 8.300 25.530 1.00 93.75 70 ALA A O 1
ATOM 534 N N . GLU A 1 71 ? -13.484 8.865 25.794 1.00 95.88 71 GLU A N 1
ATOM 535 C CA . GLU A 1 71 ? -13.632 10.249 25.339 1.00 95.88 71 GLU A CA 1
ATOM 536 C C . GLU A 1 71 ? -13.450 10.410 23.819 1.00 95.88 71 GLU A C 1
ATOM 538 O O . GLU A 1 71 ? -13.649 11.511 23.305 1.00 95.88 71 GLU A O 1
ATOM 543 N N . ASP A 1 72 ? -13.046 9.356 23.094 1.00 96.69 72 ASP A N 1
ATOM 544 C CA . ASP A 1 72 ? -12.924 9.400 21.634 1.00 96.69 72 ASP A CA 1
ATOM 545 C C . ASP A 1 72 ? -14.308 9.201 20.994 1.00 96.69 72 ASP A C 1
ATOM 547 O O . ASP A 1 72 ? -14.859 8.100 21.074 1.00 96.69 72 ASP A O 1
ATOM 551 N N . PRO A 1 73 ? -14.872 10.220 20.317 1.00 95.88 73 PRO A N 1
ATOM 552 C CA . PRO A 1 73 ? -16.201 10.125 19.719 1.00 95.88 73 PRO A CA 1
ATOM 553 C C . PRO A 1 73 ? -16.299 9.103 18.576 1.00 95.88 73 PRO A C 1
ATOM 555 O O . PRO A 1 73 ? -17.409 8.808 18.138 1.00 95.88 73 PRO A O 1
ATOM 558 N N . ASN A 1 74 ? -15.176 8.576 18.073 1.00 96.19 74 ASN A N 1
ATOM 559 C CA . ASN A 1 74 ? -15.158 7.543 17.032 1.00 96.19 74 ASN A CA 1
ATOM 560 C C . ASN A 1 74 ? -14.980 6.119 17.588 1.00 96.19 74 ASN A C 1
ATOM 562 O O . ASN A 1 74 ? -14.970 5.164 16.808 1.00 96.19 74 ASN A O 1
ATOM 566 N N . SER A 1 75 ? -14.804 5.962 18.905 1.00 97.19 75 SER A N 1
ATOM 567 C CA . SER A 1 75 ? -14.682 4.646 19.535 1.00 97.19 75 SER A CA 1
ATOM 568 C C . SER A 1 75 ? -16.029 3.923 19.560 1.00 97.19 75 SER A C 1
ATOM 570 O O . SER A 1 75 ? -17.059 4.523 19.866 1.00 97.19 75 SER A O 1
ATOM 572 N N . VAL A 1 76 ? -16.018 2.624 19.262 1.00 98.06 76 VAL A N 1
ATOM 573 C CA . VAL A 1 76 ? -17.196 1.746 19.344 1.00 98.06 76 VAL A CA 1
ATOM 574 C C . VAL A 1 76 ? -17.087 0.787 20.523 1.00 98.06 76 VAL A C 1
ATOM 576 O O . VAL A 1 76 ? -18.106 0.486 21.131 1.00 98.06 76 VAL A O 1
ATOM 579 N N . VAL A 1 77 ? -15.874 0.319 20.839 1.00 97.44 77 VAL A N 1
ATOM 580 C CA . VAL A 1 77 ? -15.628 -0.583 21.971 1.00 97.44 77 VAL A CA 1
ATOM 581 C C . VAL A 1 77 ? -14.456 -0.123 22.836 1.00 97.44 77 VAL A C 1
ATOM 583 O O . VAL A 1 77 ? -13.499 0.481 22.341 1.00 97.44 77 VAL A O 1
ATOM 586 N N . ASP A 1 78 ? -14.500 -0.429 24.129 1.00 96.69 78 ASP A N 1
ATOM 587 C CA . ASP A 1 78 ? -13.387 -0.202 25.053 1.00 96.69 78 ASP A CA 1
ATOM 588 C C . ASP A 1 78 ? -12.291 -1.290 24.953 1.00 96.69 78 ASP A C 1
ATOM 590 O O . ASP A 1 78 ? -12.354 -2.229 24.153 1.00 96.69 78 ASP A O 1
ATOM 594 N N . SER A 1 79 ? -11.250 -1.187 25.789 1.00 96.81 79 SER A N 1
ATOM 595 C CA . SER A 1 79 ? -10.152 -2.169 25.834 1.00 96.81 79 SER A CA 1
ATOM 596 C C . SER A 1 79 ? -10.565 -3.557 26.340 1.00 96.81 79 SER A C 1
ATOM 598 O O . SER A 1 79 ? -9.762 -4.489 26.290 1.00 96.81 79 SER A O 1
ATOM 600 N N . GLN A 1 80 ? -11.791 -3.699 26.847 1.00 97.12 80 GLN A N 1
ATOM 601 C CA . GLN A 1 80 ? -12.429 -4.950 27.255 1.00 97.12 80 GLN A CA 1
ATOM 602 C C . GLN A 1 80 ? -13.495 -5.407 26.243 1.00 97.12 80 GLN A C 1
ATOM 604 O O . GLN A 1 80 ? -14.235 -6.348 26.536 1.00 97.12 80 GLN A O 1
ATOM 609 N N . LEU A 1 81 ? -13.541 -4.788 25.054 1.00 96.44 81 LEU A N 1
ATOM 610 C CA . LEU A 1 81 ? -14.469 -5.082 23.955 1.00 96.44 81 LEU A CA 1
ATOM 611 C C . LEU A 1 81 ? -15.945 -4.774 24.264 1.00 96.44 81 LEU A C 1
ATOM 613 O O . LEU A 1 81 ? -16.826 -5.374 23.644 1.00 96.44 81 LEU A O 1
ATOM 617 N N . ARG A 1 82 ? -16.211 -3.881 25.221 1.00 94.31 82 ARG A N 1
ATOM 618 C CA . ARG A 1 82 ? -17.565 -3.447 25.600 1.00 94.31 82 ARG A CA 1
ATOM 619 C C . ARG A 1 82 ? -17.991 -2.194 24.866 1.00 94.31 82 ARG A C 1
ATOM 621 O O . ARG A 1 82 ? -17.112 -1.328 24.670 1.00 94.31 82 ARG A O 1
#

pLDDT: mean 93.25, std 4.42, range [79.69, 98.06]

InterPro domains:
  IPR007867 Glucose-methanol-choline oxidoreductase, C-terminal [PF05199] (2-82)
  IPR012132 Glucose-methanol-choline oxidoreductase [PTHR11552] (1-82)
  IPR036188 FAD/NAD(P)-binding domain superfamily [G3DSA:3.50.50.60] (60-82)